Protein AF-A0A3D9HVE9-F1 (afdb_monomer)

Organism: NCBI:txid1461337

pLDDT: mean 86.35, std 15.83, range [47.0, 98.31]

Foldseek 3Di:
DLVVLLVLLVVLCVVPPVCSLVVLCVQLVVCVVVVNNVSNVSSVSSNVSNVVVVVVVVVVVVVVVVPPPD

Secondary structure (DSSP, 8-state):
--HHHHHHHHHHHHHHGGGHHHHHHHHHHHHHHTT-HHHHHHHHHHHHHHHHHHHHHHHHHHHHHTTS--

Solvent-accessible surface area (backbone atoms only — not comparable to full-atom values): 3734 Å² total; per-residue (Å²): 127,63,65,64,30,47,53,50,2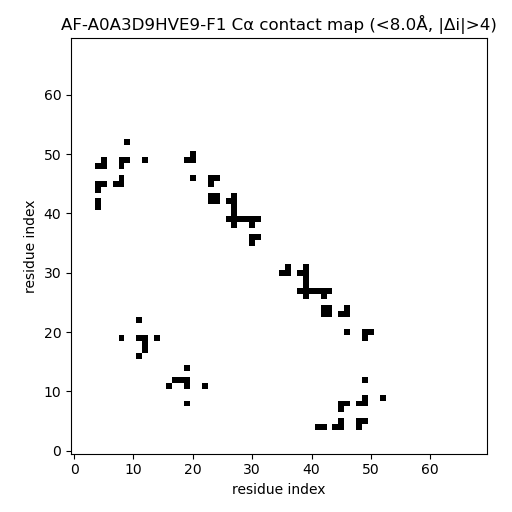0,52,52,36,36,69,78,45,48,93,48,28,55,60,57,28,49,53,50,18,55,47,23,52,75,71,72,33,63,68,59,17,55,49,26,51,48,20,32,52,38,35,54,52,53,55,51,52,53,49,53,56,53,52,56,58,65,68,64,77,81,124

Mean predicted aligned error: 6.64 Å

Nearest PDB structures (foldseek):
  3nym-assembly1_B  TM=7.524E-01  e=4.233E+00  Neisseria meningitidis serogroup B
  1vh6-assembly1_B  TM=6.276E-01  e=3.759E+00  Bacillus subtilis

Structure (mmCIF, N/CA/C/O backbone):
data_AF-A0A3D9HVE9-F1
#
_entry.id   AF-A0A3D9HVE9-F1
#
loop_
_atom_site.group_PDB
_atom_site.id
_atom_site.type_symbol
_atom_site.label_atom_id
_atom_site.label_alt_id
_atom_site.label_comp_id
_atom_site.label_asym_id
_atom_site.label_entity_id
_atom_site.label_seq_id
_atom_site.pdbx_PDB_ins_code
_atom_site.Cartn_x
_atom_site.Cartn_y
_atom_site.Cartn_z
_atom_site.occupancy
_atom_site.B_iso_or_equiv
_atom_site.auth_seq_id
_atom_site.auth_comp_id
_atom_site.auth_asym_id
_atom_site.auth_atom_id
_atom_site.pdbx_PDB_model_num
ATOM 1 N N . MET A 1 1 ? -9.835 2.178 -15.118 1.00 58.69 1 MET A N 1
ATOM 2 C CA . MET A 1 1 ? -8.545 1.735 -14.548 1.00 58.69 1 MET A CA 1
ATOM 3 C C . MET A 1 1 ? -8.450 1.919 -13.023 1.00 58.69 1 MET A C 1
ATOM 5 O O . MET A 1 1 ? -7.587 1.298 -12.430 1.00 58.69 1 MET A O 1
ATOM 9 N N . ASP A 1 2 ? -9.336 2.687 -12.362 1.00 62.00 2 ASP A N 1
ATOM 10 C CA . ASP A 1 2 ? -9.314 2.866 -10.887 1.00 62.00 2 ASP A CA 1
ATOM 11 C C . ASP A 1 2 ? -10.002 1.755 -10.073 1.00 62.00 2 ASP A C 1
ATOM 13 O O . ASP A 1 2 ? -9.756 1.622 -8.873 1.00 62.00 2 ASP A O 1
ATOM 17 N N . ILE A 1 3 ? -10.853 0.945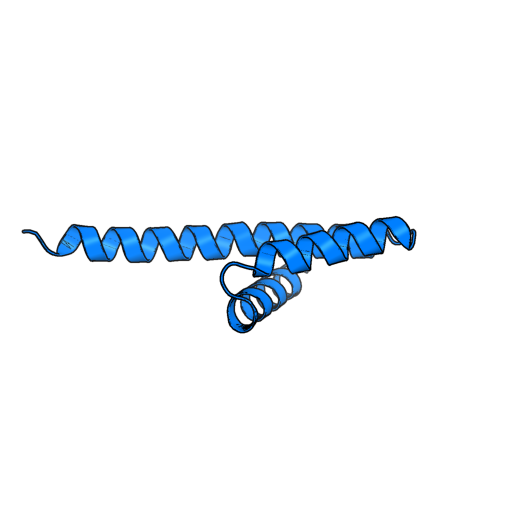 -10.711 1.00 71.06 3 ILE A N 1
ATOM 18 C CA . ILE A 1 3 ? -11.595 -0.139 -10.044 1.00 71.06 3 ILE A CA 1
ATOM 19 C C . ILE A 1 3 ? -10.629 -1.171 -9.442 1.00 71.06 3 ILE A C 1
ATOM 21 O O . ILE A 1 3 ? -10.844 -1.623 -8.317 1.00 71.06 3 ILE A O 1
ATOM 25 N N . ASP A 1 4 ? -9.530 -1.481 -10.135 1.00 86.94 4 ASP A N 1
ATOM 26 C CA . ASP A 1 4 ? -8.553 -2.474 -9.675 1.00 86.94 4 ASP A CA 1
ATOM 27 C C . ASP A 1 4 ? -7.785 -1.998 -8.437 1.00 86.94 4 ASP A C 1
ATOM 29 O O . ASP A 1 4 ? -7.540 -2.784 -7.518 1.00 86.94 4 ASP A O 1
ATOM 33 N N . ALA A 1 5 ? -7.476 -0.698 -8.354 1.00 90.38 5 ALA A N 1
ATOM 34 C CA . ALA A 1 5 ? -6.815 -0.119 -7.188 1.00 90.38 5 ALA A CA 1
ATOM 35 C C . ALA A 1 5 ? -7.730 -0.136 -5.953 1.00 90.38 5 ALA A C 1
ATOM 37 O O . ALA A 1 5 ? -7.295 -0.538 -4.876 1.00 90.38 5 ALA A O 1
ATOM 38 N N . ASN A 1 6 ? -9.010 0.221 -6.119 1.00 90.56 6 ASN A N 1
ATOM 39 C CA . ASN A 1 6 ? -10.004 0.160 -5.041 1.00 90.56 6 ASN A CA 1
ATOM 40 C C . ASN A 1 6 ? -10.239 -1.271 -4.549 1.00 90.56 6 ASN A C 1
ATOM 42 O O . ASN A 1 6 ? -10.265 -1.513 -3.343 1.00 90.56 6 ASN A O 1
ATOM 46 N N . ARG A 1 7 ? -10.379 -2.233 -5.468 1.00 93.56 7 ARG A N 1
ATOM 47 C CA . ARG A 1 7 ? -10.569 -3.642 -5.107 1.00 93.56 7 ARG A CA 1
ATOM 48 C C . ARG A 1 7 ? -9.361 -4.188 -4.350 1.00 93.56 7 ARG A C 1
ATOM 50 O O . ARG A 1 7 ? -9.527 -4.828 -3.315 1.00 93.56 7 ARG A O 1
ATOM 57 N N . THR A 1 8 ? -8.156 -3.898 -4.834 1.00 96.00 8 THR A N 1
ATOM 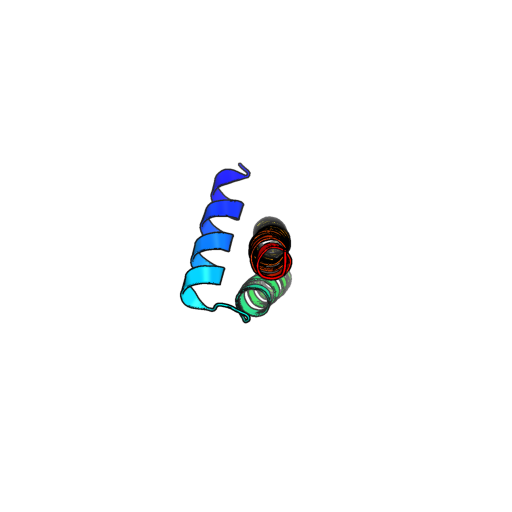58 C CA . THR A 1 8 ? -6.910 -4.321 -4.180 1.00 96.00 8 THR A CA 1
ATOM 59 C C . THR A 1 8 ? -6.768 -3.685 -2.797 1.00 96.00 8 THR A C 1
ATOM 61 O O . THR A 1 8 ? -6.443 -4.381 -1.838 1.00 96.00 8 THR A O 1
ATOM 64 N N . ALA A 1 9 ? -7.075 -2.391 -2.659 1.00 95.12 9 ALA A N 1
ATOM 65 C CA . ALA A 1 9 ? -7.068 -1.697 -1.373 1.00 95.12 9 ALA A CA 1
ATOM 66 C C . ALA A 1 9 ? -8.036 -2.337 -0.366 1.00 95.12 9 ALA A C 1
ATOM 68 O O . ALA A 1 9 ? -7.639 -2.623 0.763 1.00 95.12 9 ALA A O 1
ATOM 69 N N . ALA A 1 10 ? -9.272 -2.629 -0.783 1.00 94.62 10 ALA A N 1
ATOM 70 C CA . ALA A 1 10 ? -10.263 -3.287 0.065 1.00 94.62 10 ALA A CA 1
ATOM 71 C C . ALA A 1 10 ? -9.802 -4.683 0.520 1.00 94.62 10 ALA A C 1
ATOM 73 O O . ALA A 1 10 ? -9.919 -5.008 1.698 1.00 94.62 10 ALA A O 1
ATOM 74 N N . MET A 1 11 ? -9.212 -5.481 -0.378 1.00 96.38 11 MET A N 1
ATOM 75 C CA . MET A 1 11 ? -8.658 -6.797 -0.028 1.00 96.38 11 MET A CA 1
ATOM 76 C C . MET A 1 11 ? -7.501 -6.694 0.974 1.00 96.38 11 MET A C 1
ATOM 78 O O . MET A 1 11 ? -7.433 -7.480 1.916 1.00 96.38 11 MET A O 1
ATOM 82 N N . LEU A 1 12 ? -6.606 -5.714 0.809 1.00 96.50 12 LEU A N 1
ATOM 83 C CA . LEU A 1 12 ? -5.507 -5.492 1.752 1.00 96.50 12 LEU A CA 1
ATOM 84 C C . LEU A 1 12 ? -6.009 -5.035 3.125 1.00 96.50 12 LEU A C 1
ATOM 86 O O . LEU A 1 12 ? -5.488 -5.501 4.136 1.00 96.50 12 LEU A O 1
ATOM 90 N N . ILE A 1 13 ? -7.010 -4.152 3.178 1.00 95.56 13 ILE A N 1
ATOM 91 C CA . ILE A 1 13 ? -7.657 -3.750 4.437 1.00 95.56 13 ILE A CA 1
ATOM 92 C C . ILE A 1 13 ? -8.337 -4.952 5.087 1.00 95.56 13 ILE A C 1
ATOM 94 O O . ILE A 1 13 ? -8.253 -5.117 6.305 1.00 95.56 13 ILE A O 1
ATOM 98 N N . ASP A 1 14 ? -8.983 -5.813 4.302 1.00 95.69 14 ASP A N 1
ATOM 99 C CA . ASP A 1 14 ? -9.637 -6.983 4.866 1.00 95.69 14 ASP A CA 1
ATOM 100 C C . ASP A 1 14 ? -8.623 -7.952 5.495 1.00 95.69 14 ASP A C 1
ATOM 102 O O . ASP A 1 14 ? -8.756 -8.358 6.649 1.00 95.69 14 ASP A O 1
ATOM 106 N N . GLN A 1 15 ? -7.540 -8.238 4.775 1.00 97.00 15 GLN A N 1
ATOM 107 C CA . GLN A 1 15 ? -6.528 -9.194 5.208 1.00 97.00 15 GLN A CA 1
ATOM 108 C C . GLN A 1 15 ? -5.609 -8.662 6.319 1.00 97.00 15 GLN A C 1
ATOM 110 O O . GLN A 1 15 ? -5.228 -9.411 7.219 1.00 97.00 15 GLN A O 1
ATOM 115 N N . TYR A 1 16 ? -5.213 -7.390 6.246 1.00 94.75 16 TYR A N 1
ATOM 116 C CA . TYR A 1 16 ? -4.153 -6.820 7.086 1.00 94.75 16 TYR A CA 1
ATOM 117 C C . TYR A 1 16 ? -4.620 -5.692 8.004 1.00 94.75 16 TYR A C 1
ATOM 119 O O . TYR A 1 16 ? -3.811 -5.195 8.788 1.00 94.75 16 TYR A O 1
ATOM 127 N N . ARG A 1 17 ? -5.897 -5.293 7.933 1.00 93.12 17 ARG A N 1
ATOM 128 C CA . ARG A 1 17 ? -6.508 -4.255 8.777 1.00 93.12 17 ARG A CA 1
ATOM 129 C C . ARG A 1 17 ? -5.677 -2.964 8.778 1.00 93.12 17 ARG A C 1
ATOM 131 O O . ARG A 1 17 ? -5.474 -2.350 7.730 1.00 93.12 17 ARG A O 1
ATOM 138 N N . ASP A 1 18 ? -5.177 -2.562 9.939 1.00 89.88 18 ASP A N 1
ATOM 139 C CA . ASP A 1 18 ? -4.368 -1.368 10.178 1.00 89.88 18 ASP A CA 1
ATOM 140 C C . ASP A 1 18 ? -2.991 -1.413 9.502 1.00 89.88 18 ASP A C 1
ATOM 142 O O . ASP A 1 18 ? -2.360 -0.374 9.352 1.00 89.88 18 ASP A O 1
ATOM 146 N N . LYS A 1 19 ? -2.527 -2.582 9.043 1.00 95.12 19 LYS A N 1
ATOM 147 C CA . LYS A 1 19 ? -1.225 -2.750 8.372 1.00 95.12 19 LYS A CA 1
ATOM 148 C C . LYS A 1 19 ? -1.300 -2.696 6.848 1.00 95.12 19 LYS A C 1
ATOM 150 O O . LYS A 1 19 ? -0.264 -2.781 6.193 1.00 95.12 19 LYS A O 1
ATOM 155 N N . ALA A 1 20 ? -2.488 -2.547 6.263 1.00 96.25 20 ALA A N 1
ATOM 156 C CA . ALA A 1 20 ? -2.675 -2.542 4.811 1.00 96.25 20 ALA A CA 1
ATOM 1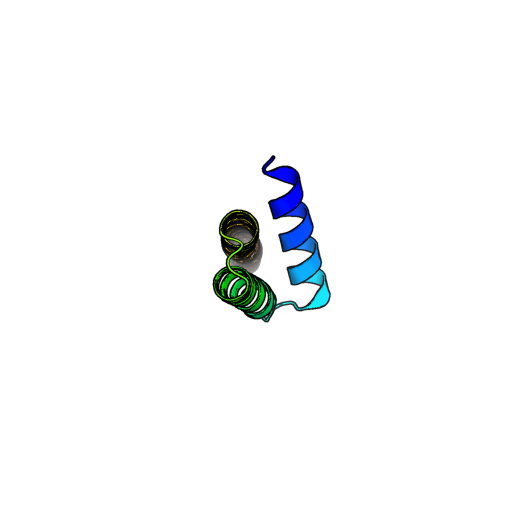57 C C . ALA A 1 20 ? -1.787 -1.504 4.091 1.00 96.25 20 ALA A C 1
ATOM 159 O O . ALA A 1 20 ? -1.169 -1.818 3.070 1.00 96.25 20 ALA A O 1
ATOM 160 N N . TRP A 1 21 ? -1.647 -0.302 4.666 1.00 95.44 21 TRP A N 1
ATOM 161 C CA . TRP A 1 21 ? -0.793 0.765 4.129 1.00 95.44 21 TRP A CA 1
ATOM 162 C C . TRP A 1 21 ? 0.682 0.349 4.039 1.00 95.44 21 TRP A C 1
ATOM 164 O O . TRP A 1 21 ? 1.342 0.645 3.046 1.00 95.44 21 TRP A O 1
ATOM 174 N N . PHE A 1 22 ? 1.187 -0.389 5.033 1.00 97.06 22 PHE A N 1
ATOM 175 C CA . PHE A 1 22 ? 2.578 -0.839 5.078 1.00 97.06 22 PHE A CA 1
ATOM 176 C C . PHE A 1 22 ? 2.889 -1.834 3.955 1.00 97.06 22 PHE A C 1
ATOM 178 O O . PHE A 1 22 ? 3.965 -1.794 3.364 1.00 97.06 22 PHE A O 1
ATOM 185 N N . PHE A 1 23 ? 1.947 -2.721 3.628 1.00 96.69 23 PHE A N 1
ATOM 186 C CA . PHE A 1 23 ? 2.126 -3.664 2.523 1.00 96.69 23 PHE A CA 1
ATOM 187 C C . PHE A 1 23 ? 2.106 -2.965 1.162 1.00 96.69 23 PHE A C 1
ATOM 189 O O . PHE A 1 23 ? 2.947 -3.269 0.313 1.00 96.69 23 PHE A O 1
ATOM 196 N N . ALA A 1 24 ? 1.189 -2.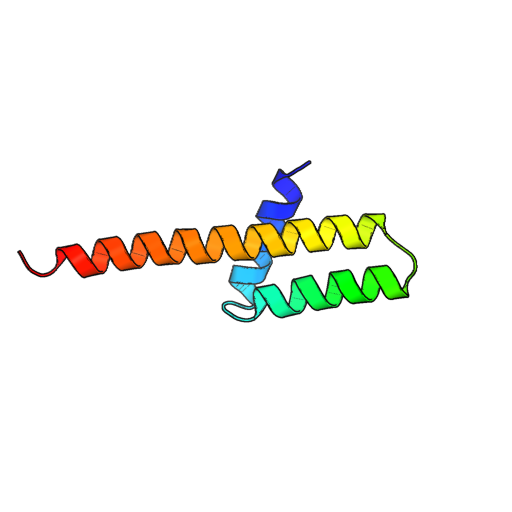014 0.960 1.00 97.00 24 ALA A N 1
ATOM 197 C CA . ALA A 1 24 ? 1.123 -1.246 -0.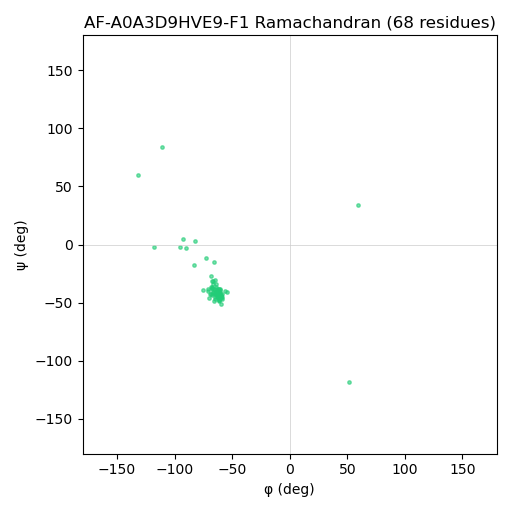280 1.00 97.00 24 ALA A CA 1
ATOM 198 C C . ALA A 1 24 ? 2.376 -0.373 -0.483 1.00 97.00 24 ALA A C 1
ATOM 200 O O . ALA A 1 24 ? 2.941 -0.374 -1.578 1.00 97.00 24 ALA A O 1
ATOM 201 N N . SER A 1 25 ? 2.873 0.294 0.567 1.00 97.75 25 SER A N 1
ATOM 202 C CA . SER A 1 25 ? 4.102 1.097 0.483 1.00 97.75 25 SER A CA 1
ATOM 203 C C . SER A 1 25 ? 5.338 0.238 0.205 1.00 97.75 25 SER A C 1
ATOM 205 O O . SER A 1 25 ? 6.094 0.537 -0.715 1.00 97.75 25 SER A O 1
ATOM 207 N N . LYS A 1 26 ? 5.493 -0.900 0.897 1.00 98.06 26 LYS A N 1
ATOM 208 C CA . LYS A 1 26 ? 6.571 -1.871 0.632 1.00 98.06 26 LYS A CA 1
ATOM 209 C C . LYS A 1 26 ? 6.587 -2.357 -0.816 1.00 98.06 26 LYS A C 1
ATOM 211 O O . LYS A 1 26 ? 7.661 -2.542 -1.383 1.00 98.06 26 LYS A O 1
ATOM 216 N N . ARG A 1 27 ? 5.416 -2.595 -1.413 1.00 97.75 27 ARG A N 1
ATOM 217 C CA . ARG A 1 27 ? 5.305 -3.021 -2.815 1.00 97.75 27 ARG A CA 1
ATOM 218 C C . ARG A 1 27 ? 5.659 -1.904 -3.796 1.00 97.75 27 ARG A C 1
ATOM 220 O O . ARG A 1 27 ? 6.329 -2.188 -4.788 1.00 97.75 27 ARG A O 1
ATOM 227 N N . ALA A 1 28 ? 5.271 -0.661 -3.510 1.00 97.56 28 ALA A N 1
ATOM 228 C CA . ALA A 1 28 ? 5.689 0.495 -4.300 1.00 97.56 28 ALA A CA 1
ATOM 229 C C . ALA A 1 28 ? 7.219 0.664 -4.268 1.00 97.56 28 ALA A C 1
ATOM 231 O O . ALA A 1 28 ? 7.846 0.750 -5.321 1.00 97.56 28 ALA A O 1
ATOM 232 N N . ASP A 1 29 ? 7.825 0.607 -3.078 1.00 98.31 29 ASP A N 1
ATOM 233 C CA . ASP A 1 29 ? 9.281 0.697 -2.900 1.00 98.31 29 ASP A CA 1
ATOM 234 C C . ASP A 1 29 ? 10.027 -0.428 -3.623 1.00 98.31 29 ASP A C 1
ATOM 236 O O . ASP A 1 29 ? 11.072 -0.197 -4.229 1.00 98.31 29 ASP A O 1
ATOM 240 N N . GLN A 1 30 ? 9.499 -1.654 -3.566 1.00 98.31 30 GLN A N 1
ATOM 241 C CA . GLN A 1 30 ? 10.086 -2.785 -4.279 1.00 98.31 30 GLN A CA 1
ATOM 242 C C . GLN A 1 30 ? 10.028 -2.575 -5.796 1.00 98.31 30 GLN A C 1
ATOM 244 O O . GLN A 1 30 ? 11.026 -2.793 -6.469 1.00 98.31 30 GLN A O 1
ATOM 249 N N . SER A 1 31 ? 8.908 -2.073 -6.319 1.00 98.00 31 SER A N 1
ATOM 250 C CA . SER A 1 31 ? 8.751 -1.805 -7.757 1.00 98.00 31 SER A CA 1
ATOM 251 C C . SER A 1 31 ? 9.752 -0.750 -8.245 1.00 98.00 31 SER A C 1
ATOM 253 O O . SER A 1 31 ? 10.353 -0.906 -9.305 1.00 98.00 31 SER A O 1
ATOM 255 N N . TRP A 1 32 ? 10.026 0.275 -7.428 1.00 97.62 32 TRP A N 1
ATOM 256 C CA . TRP A 1 32 ? 11.101 1.231 -7.710 1.00 97.62 32 TRP A CA 1
ATOM 257 C C . TRP A 1 32 ? 12.483 0.576 -7.756 1.00 97.62 32 TRP A C 1
ATOM 259 O O . TRP A 1 32 ? 13.274 0.885 -8.645 1.00 97.62 32 TRP A O 1
ATOM 269 N N . ARG A 1 33 ? 12.783 -0.3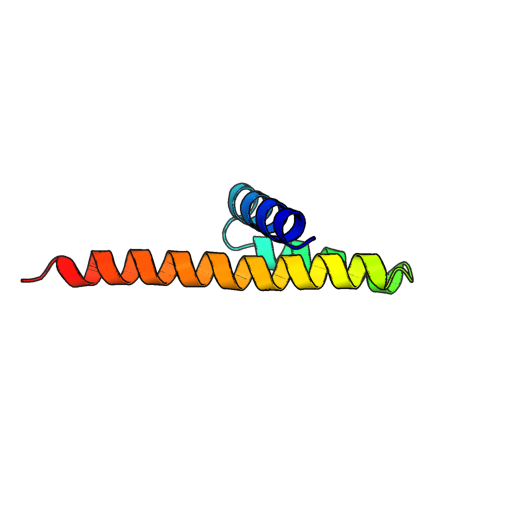39 -6.825 1.00 98.12 33 ARG A N 1
ATOM 270 C CA . ARG A 1 33 ? 14.059 -1.079 -6.806 1.00 98.12 33 ARG A CA 1
ATOM 271 C C . ARG A 1 33 ? 14.208 -2.025 -7.994 1.00 98.12 33 ARG A C 1
ATOM 273 O O . ARG A 1 33 ? 15.323 -2.207 -8.471 1.00 98.12 33 ARG A O 1
ATOM 280 N N . ASP A 1 34 ? 13.097 -2.569 -8.476 1.00 98.25 34 ASP A N 1
ATOM 281 C CA . ASP A 1 34 ? 13.041 -3.451 -9.643 1.00 98.25 34 ASP A CA 1
ATOM 282 C C . ASP A 1 34 ? 13.031 -2.669 -10.973 1.00 98.25 34 ASP A C 1
ATOM 284 O O . ASP A 1 34 ? 12.982 -3.270 -12.044 1.00 98.25 34 ASP A O 1
ATOM 288 N N . ASN A 1 35 ? 13.131 -1.332 -10.915 1.00 97.56 35 ASN A N 1
ATOM 289 C CA . ASN A 1 35 ? 13.094 -0.421 -12.059 1.00 97.56 35 ASN A CA 1
ATOM 290 C C . ASN A 1 35 ? 11.793 -0.526 -12.882 1.00 97.56 35 ASN A C 1
ATOM 292 O O . ASN A 1 35 ? 11.802 -0.339 -14.099 1.00 97.56 35 ASN A O 1
ATOM 296 N N . ASP A 1 36 ? 10.677 -0.802 -12.200 1.00 97.81 36 ASP A N 1
ATOM 297 C CA . ASP A 1 36 ? 9.323 -0.834 -12.755 1.00 97.81 36 ASP A CA 1
ATOM 298 C C . ASP A 1 36 ? 8.491 0.349 -12.208 1.00 97.81 36 ASP A C 1
ATOM 300 O O . ASP A 1 36 ? 7.764 0.228 -11.210 1.00 97.81 36 ASP A O 1
ATOM 304 N N . PRO A 1 37 ? 8.608 1.539 -12.829 1.00 96.06 37 PRO A N 1
ATOM 305 C CA . PRO A 1 37 ? 7.899 2.737 -12.385 1.00 96.06 37 PRO A CA 1
ATOM 306 C C . PRO A 1 37 ? 6.381 2.646 -12.594 1.00 96.06 37 PRO A C 1
ATOM 308 O O . PRO A 1 37 ? 5.619 3.285 -11.862 1.00 96.06 37 PRO A O 1
ATOM 311 N N . GLU A 1 38 ? 5.918 1.859 -13.569 1.00 95.62 38 GLU A N 1
ATOM 312 C CA . GLU A 1 38 ? 4.489 1.682 -13.831 1.00 95.62 38 GLU A CA 1
ATOM 313 C C . GLU A 1 38 ? 3.837 0.872 -12.710 1.00 95.62 38 GLU A C 1
ATOM 315 O O . GLU A 1 38 ? 2.810 1.289 -12.160 1.00 95.62 38 GLU A O 1
ATOM 320 N N . ALA A 1 39 ? 4.473 -0.228 -12.294 1.00 94.94 39 ALA A N 1
ATOM 321 C CA . ALA A 1 39 ? 4.035 -0.994 -11.133 1.00 94.94 39 ALA A CA 1
ATOM 322 C C . ALA A 1 39 ? 4.086 -0.152 -9.851 1.00 94.94 39 ALA A C 1
ATOM 324 O O . ALA A 1 39 ? 3.136 -0.178 -9.061 1.00 94.94 39 ALA A O 1
ATOM 325 N N . ALA A 1 40 ? 5.131 0.662 -9.663 1.00 97.12 40 ALA A N 1
ATOM 326 C CA . ALA A 1 40 ? 5.215 1.567 -8.519 1.00 97.12 40 ALA A CA 1
ATOM 327 C C . ALA A 1 40 ? 4.024 2.544 -8.477 1.00 97.12 40 ALA A C 1
ATOM 329 O O . ALA A 1 40 ? 3.377 2.697 -7.437 1.00 97.12 40 ALA A O 1
ATOM 330 N N . ALA A 1 41 ? 3.665 3.145 -9.616 1.00 96.19 41 ALA A N 1
ATOM 331 C CA . ALA A 1 41 ? 2.523 4.052 -9.728 1.00 96.19 41 ALA A CA 1
ATOM 332 C C . ALA A 1 41 ? 1.168 3.361 -9.479 1.00 96.19 41 ALA A C 1
ATOM 334 O O . ALA A 1 41 ? 0.224 3.989 -8.988 1.00 96.19 41 ALA A O 1
ATOM 335 N N . VAL A 1 42 ? 1.032 2.070 -9.800 1.00 95.88 42 VAL A N 1
ATOM 336 C CA . VAL A 1 42 ? -0.154 1.279 -9.425 1.00 95.88 42 VAL A CA 1
ATOM 337 C C . VAL A 1 42 ? -0.236 1.121 -7.905 1.00 95.88 42 VAL A C 1
ATOM 339 O O . VAL A 1 42 ? -1.279 1.415 -7.321 1.00 95.88 42 VAL A O 1
ATOM 342 N N . TRP A 1 43 ? 0.855 0.727 -7.244 1.00 97.25 43 TRP A N 1
ATOM 343 C CA . TRP A 1 43 ? 0.868 0.534 -5.789 1.00 97.25 43 TRP A CA 1
ATOM 344 C C . TRP A 1 43 ? 0.678 1.832 -5.001 1.00 97.25 43 TRP A C 1
ATOM 346 O O . TRP A 1 43 ? 0.004 1.820 -3.972 1.00 97.25 43 TRP A O 1
ATOM 356 N N . LEU A 1 44 ? 1.179 2.962 -5.505 1.00 96.62 44 LEU A N 1
ATOM 357 C CA . LEU A 1 44 ? 0.912 4.277 -4.915 1.00 96.62 44 LEU A CA 1
ATOM 358 C C . LEU A 1 44 ? -0.574 4.655 -4.989 1.00 96.62 44 LEU A C 1
ATOM 360 O O . LEU A 1 44 ? -1.120 5.175 -4.018 1.00 96.62 44 LEU A O 1
ATOM 364 N N . ARG A 1 45 ? -1.266 4.329 -6.089 1.00 96.44 45 ARG A N 1
ATOM 365 C CA . ARG A 1 45 ? -2.727 4.502 -6.175 1.00 96.44 45 ARG A CA 1
ATOM 366 C C . ARG A 1 45 ? -3.465 3.594 -5.194 1.00 96.44 45 ARG A C 1
ATOM 368 O O . ARG A 1 45 ? -4.408 4.040 -4.554 1.00 96.44 45 ARG A O 1
ATOM 375 N N . VAL A 1 46 ? -3.036 2.339 -5.040 1.00 97.06 46 VAL A N 1
ATOM 376 C CA . VAL A 1 46 ? -3.603 1.421 -4.031 1.00 97.06 46 VAL A CA 1
ATOM 377 C C . VAL A 1 46 ? -3.429 1.988 -2.619 1.00 97.06 46 VAL A C 1
ATOM 379 O O . VAL A 1 46 ? -4.377 1.967 -1.837 1.00 97.06 46 VAL A O 1
ATOM 382 N N . LEU A 1 47 ? -2.250 2.529 -2.302 1.00 96.31 47 LEU A N 1
ATOM 383 C CA . LEU A 1 47 ? -1.963 3.158 -1.012 1.00 96.31 47 LEU A CA 1
ATOM 384 C C . LEU A 1 47 ? -2.900 4.344 -0.731 1.00 96.31 47 LEU A C 1
ATOM 386 O O . LEU A 1 47 ? -3.472 4.419 0.356 1.00 96.31 47 LEU A O 1
ATOM 390 N N . ASP A 1 48 ? -3.108 5.220 -1.714 1.00 95.81 48 ASP A N 1
ATOM 391 C CA . ASP A 1 48 ? -4.050 6.341 -1.606 1.00 95.81 48 ASP A CA 1
ATOM 392 C C . ASP A 1 48 ? -5.488 5.854 -1.345 1.00 95.81 48 ASP A C 1
ATOM 394 O O . ASP A 1 48 ? -6.171 6.324 -0.430 1.00 95.81 48 ASP A O 1
ATOM 398 N N . ARG A 1 49 ? -5.925 4.811 -2.065 1.00 95.69 49 ARG A N 1
ATOM 399 C CA . ARG A 1 49 ? -7.246 4.200 -1.847 1.00 95.69 49 ARG A CA 1
ATOM 400 C C . ARG A 1 49 ? -7.396 3.570 -0.463 1.00 95.69 49 ARG A C 1
ATOM 402 O O . ARG A 1 49 ? -8.484 3.652 0.101 1.00 95.69 49 ARG A O 1
ATOM 409 N N . ILE A 1 50 ? -6.338 2.996 0.115 1.00 95.69 50 ILE A N 1
ATOM 410 C CA . ILE A 1 50 ? -6.375 2.497 1.500 1.00 95.69 50 ILE A CA 1
ATOM 411 C C . ILE A 1 50 ? -6.655 3.644 2.475 1.00 95.69 50 ILE A C 1
ATOM 413 O O . ILE A 1 50 ? -7.553 3.524 3.309 1.00 95.69 50 ILE A O 1
ATOM 417 N N . GLY A 1 51 ? -5.938 4.765 2.341 1.00 93.69 51 GLY A N 1
ATOM 418 C CA . GLY A 1 51 ? -6.148 5.947 3.180 1.00 93.69 51 GLY A CA 1
ATOM 419 C C . GLY A 1 51 ? -7.567 6.509 3.053 1.00 93.69 51 GLY A C 1
ATOM 420 O O . GLY A 1 51 ? -8.227 6.788 4.059 1.00 93.69 51 GLY A O 1
ATOM 421 N N . TYR A 1 52 ? -8.080 6.600 1.824 1.00 93.00 52 TYR A N 1
ATOM 422 C CA . TYR A 1 52 ? -9.459 7.017 1.568 1.00 93.00 52 TYR A CA 1
ATOM 423 C C . TYR A 1 52 ? -10.482 6.091 2.244 1.00 93.00 52 TYR A C 1
ATOM 425 O O . TYR A 1 52 ? -11.346 6.562 2.978 1.00 93.00 52 TYR A O 1
ATOM 433 N N . LEU A 1 53 ? -10.374 4.773 2.055 1.00 90.88 53 LEU A N 1
ATOM 434 C CA . LEU A 1 53 ? -11.338 3.817 2.610 1.00 90.88 53 LEU A CA 1
ATOM 435 C C . LEU A 1 53 ? -11.298 3.766 4.142 1.00 90.88 53 LEU A C 1
ATOM 437 O O . LEU A 1 53 ? -12.349 3.736 4.780 1.00 90.88 53 LEU A O 1
ATOM 441 N N . GLN A 1 54 ? -10.108 3.789 4.746 1.00 88.00 54 GLN A N 1
ATOM 442 C CA . GLN A 1 54 ? -9.970 3.776 6.205 1.00 88.00 54 GLN A CA 1
ATOM 443 C C . GLN A 1 54 ? -10.479 5.073 6.844 1.00 88.00 54 GLN A C 1
ATOM 445 O O . GLN A 1 54 ? -11.125 5.022 7.889 1.00 88.00 54 GLN A O 1
ATOM 450 N N . SER A 1 55 ? -10.253 6.226 6.207 1.00 86.50 55 SER A N 1
ATOM 451 C CA . SER A 1 55 ? -10.793 7.506 6.684 1.00 86.50 55 SER A CA 1
ATOM 452 C C . SER A 1 55 ? -12.309 7.613 6.500 1.00 86.50 55 SER A C 1
ATOM 454 O O . SER A 1 55 ? -12.985 8.074 7.417 1.00 86.50 55 SER A O 1
ATOM 456 N N . ALA A 1 56 ? -12.863 7.135 5.381 1.00 78.62 56 ALA A N 1
ATOM 457 C CA . ALA A 1 56 ? -14.309 7.068 5.165 1.00 78.62 56 ALA A CA 1
ATOM 458 C C . ALA 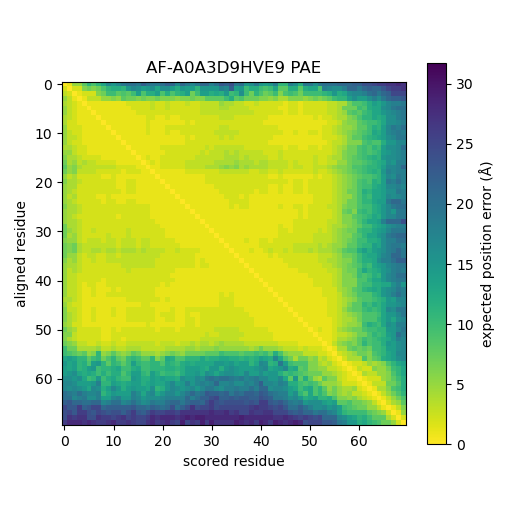A 1 56 ? -14.991 6.168 6.208 1.00 78.62 56 ALA A C 1
ATOM 460 O O . ALA A 1 56 ? -15.943 6.589 6.861 1.00 78.62 56 ALA A O 1
ATOM 461 N N . THR A 1 57 ? -14.420 4.983 6.449 1.00 68.31 57 THR A N 1
ATOM 462 C CA . THR A 1 57 ? -14.892 4.046 7.481 1.00 68.31 57 THR A CA 1
ATOM 463 C C . THR A 1 57 ? -14.856 4.695 8.870 1.00 68.31 57 THR A C 1
ATOM 465 O O . THR A 1 57 ? -15.800 4.579 9.646 1.00 68.31 57 THR A O 1
ATOM 468 N N . TYR A 1 58 ? -13.790 5.434 9.193 1.00 59.59 58 TYR A N 1
ATOM 469 C CA . TYR A 1 58 ? -13.665 6.127 10.477 1.00 59.59 58 TYR A CA 1
ATOM 470 C C . TYR A 1 58 ? -14.727 7.224 10.681 1.00 59.59 58 TYR A C 1
ATOM 472 O O . TYR A 1 58 ? -15.223 7.404 11.794 1.00 59.59 58 TYR A O 1
ATOM 480 N N . GLN A 1 59 ? -15.108 7.946 9.621 1.00 60.78 59 GLN A N 1
ATOM 481 C CA . GLN A 1 59 ? -16.168 8.960 9.695 1.00 60.78 59 GLN A CA 1
ATOM 482 C C . GLN A 1 59 ? -17.546 8.335 9.945 1.00 60.78 59 GLN A C 1
ATOM 484 O O . GLN A 1 59 ? -18.322 8.882 10.730 1.00 60.78 59 GLN A O 1
ATOM 489 N N . GLU A 1 60 ? -17.834 7.176 9.346 1.00 60.78 60 GLU A N 1
ATOM 490 C CA . GLU A 1 60 ? -19.076 6.437 9.600 1.00 60.78 60 GLU A CA 1
ATOM 491 C C . GLU A 1 60 ? -19.177 6.009 11.072 1.00 60.78 60 GLU A C 1
ATOM 493 O O . GLU A 1 60 ? -20.172 6.328 11.725 1.00 60.78 60 GLU A O 1
ATOM 498 N N . TYR A 1 61 ? -18.123 5.417 11.648 1.00 56.81 61 TYR A N 1
ATOM 499 C CA . TYR A 1 61 ? -18.105 5.056 13.075 1.00 56.81 61 TYR A CA 1
ATOM 500 C C . TYR A 1 61 ? -18.271 6.267 14.003 1.00 56.81 61 TYR A C 1
ATOM 502 O O . TYR A 1 61 ? -19.087 6.232 14.922 1.00 56.81 61 TYR A O 1
ATOM 510 N N . ARG A 1 62 ? -17.564 7.375 13.737 1.00 55.81 62 ARG A N 1
ATOM 511 C CA . ARG A 1 62 ? -17.681 8.598 14.549 1.00 55.81 62 ARG A CA 1
ATOM 512 C C . ARG A 1 62 ? -19.105 9.163 14.548 1.00 55.81 62 ARG A C 1
ATOM 514 O O . ARG A 1 62 ? -19.560 9.660 15.576 1.00 55.81 62 ARG A O 1
ATOM 521 N N . SER A 1 63 ? -19.793 9.108 13.406 1.00 60.34 63 SER A N 1
ATOM 522 C CA . SER A 1 63 ? -21.171 9.597 13.289 1.00 60.34 63 SER A CA 1
ATOM 523 C C . SER A 1 63 ? -22.164 8.749 14.093 1.00 60.34 63 SER A C 1
ATOM 525 O O . SER A 1 63 ? -23.054 9.307 14.737 1.00 60.34 63 SER A O 1
ATOM 527 N N . LEU A 1 64 ? -21.960 7.428 14.141 1.00 59.34 64 LEU A N 1
ATOM 528 C CA . LEU A 1 64 ? -22.777 6.505 14.931 1.00 59.34 64 LEU A CA 1
ATOM 529 C C . LEU A 1 64 ? -22.573 6.711 16.439 1.00 59.34 64 LEU A C 1
ATOM 531 O O . LEU A 1 64 ? -23.555 6.793 17.173 1.00 59.34 64 LEU A O 1
ATOM 535 N N . ASP A 1 65 ? -21.331 6.895 16.895 1.00 58.59 65 ASP A N 1
ATOM 536 C CA . ASP A 1 65 ? -21.030 7.136 18.315 1.00 58.59 65 ASP A CA 1
ATOM 537 C C . ASP A 1 65 ? -21.560 8.492 18.817 1.00 58.59 65 ASP A C 1
ATOM 539 O O . ASP A 1 65 ? -21.973 8.621 19.971 1.00 58.59 65 ASP A O 1
ATOM 543 N N . SER A 1 66 ? -21.614 9.513 17.952 1.00 60.34 66 SER A N 1
ATOM 544 C CA . SER A 1 66 ? -22.176 10.827 18.307 1.00 60.34 66 SER A CA 1
ATOM 545 C C . SER A 1 66 ? -23.707 10.860 18.439 1.00 60.34 66 SER A C 1
ATOM 547 O O . SER A 1 66 ? -24.243 11.837 18.959 1.00 60.34 66 SER A O 1
ATOM 549 N N . GLY A 1 67 ? 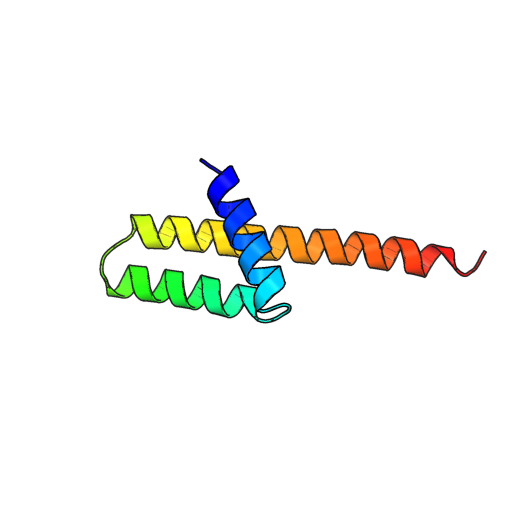-24.413 9.812 17.998 1.00 56.41 67 GLY A N 1
ATOM 550 C CA . GLY A 1 67 ? -25.875 9.703 18.069 1.00 56.41 67 GLY A CA 1
ATOM 551 C C . GLY A 1 67 ? -26.423 9.062 19.351 1.00 56.41 67 GLY A C 1
ATOM 552 O O . GLY A 1 67 ? -27.637 8.981 19.501 1.00 56.41 67 GLY A O 1
ATOM 553 N N . ILE A 1 68 ? -25.565 8.601 20.271 1.00 57.56 68 ILE A N 1
ATOM 554 C CA . ILE A 1 68 ? -25.971 7.807 21.452 1.00 57.56 68 ILE A CA 1
ATOM 555 C C . ILE A 1 68 ? -26.232 8.678 22.709 1.00 57.56 68 ILE A C 1
ATOM 557 O O . ILE A 1 68 ? -26.563 8.163 23.771 1.00 57.56 68 ILE A O 1
ATOM 561 N N . TRP A 1 69 ? -26.176 10.011 22.602 1.00 55.00 69 TRP A N 1
ATOM 562 C CA . TRP A 1 69 ? -26.477 10.932 23.715 1.00 55.00 69 TRP A CA 1
ATOM 563 C C . TRP A 1 69 ? -27.431 12.070 23.317 1.00 55.00 69 TRP A C 1
ATOM 565 O O . TRP A 1 69 ? -27.074 13.245 23.427 1.00 55.00 69 TRP A O 1
ATOM 575 N N . GLN A 1 70 ? -28.640 11.733 22.860 1.00 47.00 70 GLN A N 1
ATOM 576 C CA . GLN A 1 70 ? -29.775 12.668 22.838 1.00 47.00 70 GLN A CA 1
ATOM 577 C C . GLN A 1 70 ? -30.942 12.127 23.655 1.00 47.00 70 GLN A C 1
ATOM 579 O O . GLN A 1 70 ? -31.212 10.910 23.552 1.00 47.00 70 GLN A O 1
#

Sequence (70 aa):
MDIDANRTAAMLIDQYRDKAWFFASKRADQSWRDNDPEAAAVWLRVLDRIGYLQSATYQEYRSLDSGIWQ

Radius of gyration: 14.91 Å; Cα contacts (8 Å, |Δi|>4): 51; chains: 1; bounding box: 44×22×38 Å